Protein AF-A0A914MGP7-F1 (afdb_monomer_lite)

Secondary structure (DSSP, 8-state):
-TTTTTTTHHHH----GGG---HHHHHHHHHHHHHHHHTTS-HHHHHHHHHHHHHHHHT-SHHHHHHHHHHHHHHHHHHTT--

Organism: Meloidogyne incognita (NCBI:txid6306)

InterPro domains:
  IPR006674 HD domain [PF13023] (1-78)
  IPR039356 5'-deoxynucleotidase YfbR/HDDC2 [PTHR11845] (1-73)

Sequence (83 aa):
MALVHDIGEAIIGDITPNCGVSVEKKYIIEKQAVEQISTYVPASIGENWTQLWLEYAEACTPEAKAVKQLDKLARFFGSSIKL

Foldseek 3Di:
DLVLQCVLCVPVNDDDVVNVADPVRVVVSSLVSLLVVLVVDPVVVSVVSSVVNVCLSVVPDPVSVVSVVVVVVVVVVVVVPPD

pLDDT: mean 89.05, std 11.97, range [36.19, 97.44]

Radius of gyration: 13.41 Å; chains: 1; bounding box: 41×28×28 Å

Structure (mmCIF, N/CA/C/O backbone):
data_AF-A0A914MGP7-F1
#
_entry.id   AF-A0A914MGP7-F1
#
loop_
_atom_site.group_PDB
_atom_site.id
_atom_site.type_symbol
_atom_site.label_atom_id
_atom_site.label_alt_id
_atom_site.label_comp_id
_atom_site.label_asym_id
_atom_site.label_entity_id
_atom_site.label_seq_id
_atom_site.pdbx_PDB_ins_code
_atom_site.Cartn_x
_atom_site.Cartn_y
_atom_site.Cartn_z
_atom_site.occupancy
_atom_site.B_iso_or_equiv
_atom_site.auth_seq_id
_atom_site.auth_comp_id
_atom_site.auth_asym_id
_atom_site.auth_atom_id
_atom_site.pdbx_PDB_model_num
ATOM 1 N N . MET A 1 1 ? -0.674 4.470 -7.651 1.00 83.56 1 MET A N 1
ATOM 2 C CA . MET A 1 1 ? -1.133 4.669 -6.260 1.00 83.56 1 MET A CA 1
ATOM 3 C C . MET A 1 1 ? -2.591 4.271 -6.058 1.00 83.56 1 MET A C 1
ATOM 5 O O . MET A 1 1 ? -2.813 3.261 -5.417 1.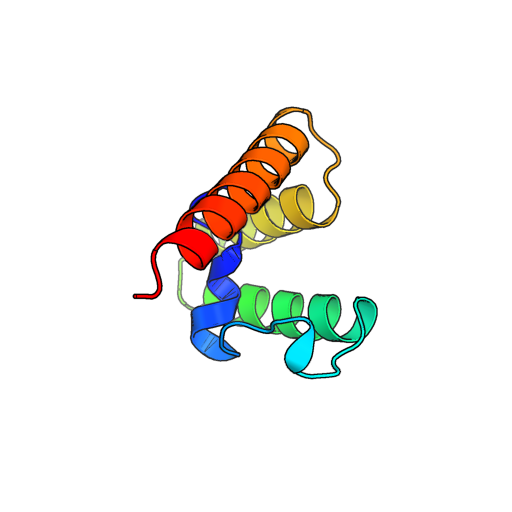00 83.56 1 MET A O 1
ATOM 9 N N . ALA A 1 2 ? -3.572 4.952 -6.666 1.00 88.25 2 ALA A N 1
ATOM 10 C CA . ALA A 1 2 ? -4.995 4.589 -6.530 1.00 88.25 2 ALA A CA 1
ATOM 11 C C . ALA A 1 2 ? -5.318 3.129 -6.921 1.00 88.25 2 ALA A C 1
ATOM 13 O O . ALA A 1 2 ? -6.190 2.516 -6.331 1.00 88.25 2 ALA A O 1
ATOM 14 N N . LEU A 1 3 ? -4.581 2.539 -7.865 1.00 89.00 3 LEU A N 1
ATOM 15 C CA . LEU A 1 3 ? -4.762 1.130 -8.245 1.00 89.00 3 LEU A CA 1
ATOM 16 C C . LEU A 1 3 ? -4.090 0.126 -7.296 1.00 89.00 3 LEU A C 1
ATOM 18 O O . LEU A 1 3 ? -4.457 -1.039 -7.295 1.00 89.00 3 LEU A O 1
ATOM 22 N N . VAL A 1 4 ? -3.079 0.559 -6.540 1.00 91.94 4 VAL A N 1
ATOM 23 C CA . VAL A 1 4 ? -2.219 -0.337 -5.743 1.00 91.94 4 VAL A CA 1
ATOM 24 C C . VAL A 1 4 ? -2.397 -0.154 -4.237 1.00 91.94 4 VAL A C 1
ATOM 26 O O . VAL A 1 4 ? -1.874 -0.949 -3.471 1.00 91.94 4 VAL A O 1
ATOM 29 N N . HIS A 1 5 ? -3.117 0.882 -3.798 1.00 91.00 5 HIS A N 1
ATOM 30 C CA . HIS A 1 5 ? -3.243 1.211 -2.378 1.00 91.00 5 HIS A CA 1
ATOM 31 C C . HIS A 1 5 ? -3.927 0.112 -1.549 1.00 91.00 5 HIS A C 1
ATOM 33 O O . HIS A 1 5 ? -3.468 -0.163 -0.445 1.00 91.00 5 HIS A O 1
ATOM 39 N N . ASP A 1 6 ? -4.910 -0.576 -2.136 1.00 92.00 6 ASP A N 1
ATOM 40 C CA . ASP A 1 6 ? -5.640 -1.691 -1.516 1.00 92.00 6 ASP A CA 1
ATOM 41 C C . ASP A 1 6 ? -5.195 -3.063 -2.064 1.00 92.00 6 ASP A C 1
ATOM 43 O O . ASP A 1 6 ? -5.856 -4.076 -1.854 1.00 92.00 6 ASP A O 1
ATOM 47 N N . ILE A 1 7 ? -4.057 -3.155 -2.770 1.00 93.38 7 ILE A N 1
ATOM 48 C CA . ILE A 1 7 ? -3.640 -4.423 -3.401 1.00 93.38 7 ILE A CA 1
ATOM 49 C C . ILE A 1 7 ? -3.437 -5.547 -2.372 1.00 93.38 7 ILE A C 1
ATOM 51 O O . ILE A 1 7 ? -3.733 -6.704 -2.659 1.00 93.38 7 ILE A O 1
ATOM 55 N N . GLY A 1 8 ? -3.000 -5.203 -1.154 1.00 91.94 8 GLY A N 1
ATOM 56 C CA . GLY A 1 8 ? -2.827 -6.149 -0.050 1.00 91.94 8 GLY A CA 1
ATOM 57 C C . GLY A 1 8 ? -4.130 -6.820 0.402 1.00 91.94 8 GLY A C 1
ATOM 58 O O . GLY A 1 8 ? -4.087 -7.963 0.864 1.00 91.94 8 GLY A O 1
ATOM 59 N N . GLU A 1 9 ? -5.290 -6.184 0.203 1.00 93.31 9 GLU A N 1
ATOM 60 C CA . GLU A 1 9 ? -6.602 -6.742 0.568 1.00 93.31 9 GLU A CA 1
ATOM 61 C C . GLU A 1 9 ? -6.916 -8.039 -0.190 1.00 93.31 9 GLU A C 1
ATOM 63 O O . GLU A 1 9 ? -7.682 -8.869 0.295 1.00 93.31 9 GLU A O 1
ATOM 68 N N . ALA A 1 10 ? -6.264 -8.283 -1.332 1.00 92.75 10 ALA A N 1
ATOM 69 C CA . ALA A 1 10 ? 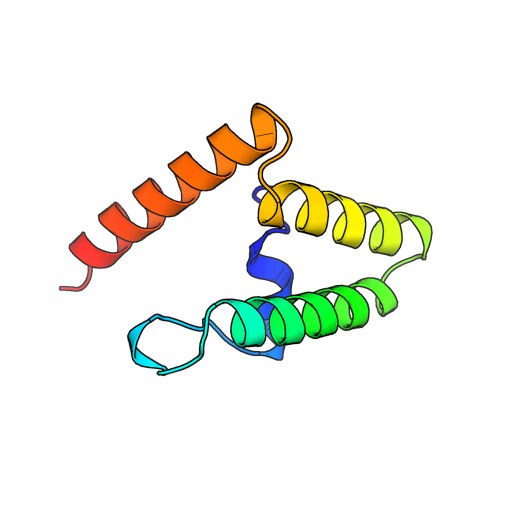-6.369 -9.553 -2.045 1.00 92.75 10 ALA A CA 1
ATOM 70 C C . ALA A 1 10 ? -5.876 -10.759 -1.218 1.00 92.75 10 ALA A C 1
ATOM 72 O O . ALA A 1 10 ? -6.303 -11.885 -1.472 1.00 92.75 10 ALA A O 1
ATOM 73 N N . ILE A 1 11 ? -4.989 -10.541 -0.238 1.00 92.81 11 ILE A N 1
ATOM 74 C CA . ILE A 1 11 ? -4.458 -11.588 0.651 1.00 92.81 11 ILE A CA 1
ATOM 75 C C . ILE A 1 11 ? -5.148 -11.568 2.018 1.00 92.81 11 ILE A C 1
ATOM 77 O O . ILE A 1 11 ? -5.498 -12.627 2.537 1.00 92.81 11 ILE A O 1
ATOM 81 N N . ILE A 1 12 ? -5.333 -10.385 2.614 1.00 92.56 12 ILE A N 1
ATOM 82 C CA . ILE A 1 12 ? -5.802 -10.247 4.009 1.00 92.56 12 ILE A CA 1
ATOM 83 C C . ILE A 1 12 ? -7.283 -9.859 4.145 1.00 92.56 12 ILE A C 1
ATOM 85 O O . ILE A 1 12 ? -7.812 -9.886 5.257 1.00 92.56 12 ILE A O 1
ATOM 89 N N . GLY A 1 13 ? -7.956 -9.533 3.039 1.00 90.81 13 GLY A N 1
ATOM 90 C CA . GLY A 1 13 ? -9.311 -8.976 3.018 1.00 90.81 13 GLY A CA 1
ATOM 91 C C . GLY A 1 13 ? -9.377 -7.490 3.397 1.00 90.81 13 GLY A C 1
ATOM 92 O O . GLY A 1 13 ? -8.395 -6.906 3.849 1.00 90.81 13 GLY A O 1
ATOM 93 N N . ASP A 1 14 ? -10.557 -6.887 3.227 1.00 90.12 14 ASP A N 1
ATOM 94 C CA . ASP A 1 14 ? -10.843 -5.502 3.638 1.00 90.12 14 ASP A CA 1
ATOM 95 C C . ASP A 1 14 ? -10.957 -5.410 5.171 1.00 90.12 14 ASP A C 1
ATOM 97 O O . ASP A 1 14 ? -11.907 -5.912 5.790 1.00 90.12 14 ASP A O 1
ATOM 101 N N . ILE A 1 15 ? -9.960 -4.781 5.800 1.00 88.38 15 ILE A N 1
ATOM 102 C CA . ILE A 1 15 ? -9.904 -4.588 7.252 1.00 88.38 15 ILE A CA 1
ATOM 103 C C . ILE A 1 15 ? -10.538 -3.250 7.613 1.00 88.38 15 ILE A C 1
ATOM 105 O O . ILE A 1 15 ? -9.913 -2.184 7.580 1.00 88.38 15 ILE A O 1
ATOM 109 N N . THR A 1 16 ? -11.784 -3.335 8.060 1.00 85.69 16 THR A N 1
ATOM 110 C CA . THR A 1 16 ? -12.574 -2.181 8.491 1.00 85.69 16 THR A CA 1
ATOM 111 C C . THR A 1 16 ? -12.383 -1.879 9.986 1.00 85.69 16 THR A C 1
ATOM 113 O O . THR A 1 16 ? -11.950 -2.747 10.752 1.00 85.69 16 THR A O 1
ATOM 116 N N . PRO A 1 17 ? -12.765 -0.678 10.467 1.00 82.38 17 PRO A N 1
ATOM 117 C CA . PRO A 1 17 ? -12.726 -0.352 11.898 1.00 82.38 17 PRO A CA 1
ATOM 118 C C . PRO A 1 17 ? -13.506 -1.334 12.791 1.00 82.38 17 PRO A C 1
ATOM 120 O O . PRO A 1 17 ? -13.176 -1.505 13.963 1.00 82.38 17 PRO A O 1
ATOM 123 N N . ASN A 1 18 ? -14.504 -2.028 12.235 1.00 86.44 18 ASN A N 1
ATOM 124 C CA . ASN A 1 18 ? -15.331 -3.000 12.953 1.00 86.44 18 ASN A CA 1
ATOM 125 C C . ASN A 1 18 ? -14.586 -4.313 13.249 1.00 86.44 18 ASN A C 1
ATOM 127 O O . ASN A 1 18 ? -15.045 -5.103 14.070 1.00 86.44 18 ASN A O 1
ATOM 131 N N . CYS A 1 19 ? -13.438 -4.548 12.608 1.00 86.31 19 CYS A N 1
ATOM 132 C CA . CYS A 1 19 ? -12.616 -5.739 12.814 1.00 86.31 19 CYS A CA 1
ATOM 133 C C . CYS A 1 19 ? -11.801 -5.694 14.122 1.00 86.31 19 CYS A C 1
ATOM 135 O O . CYS A 1 19 ? -11.158 -6.683 14.466 1.00 86.31 19 CYS A O 1
ATOM 137 N N . GLY A 1 20 ? -11.785 -4.565 14.847 1.00 90.06 20 GLY A N 1
ATOM 138 C CA . GLY A 1 20 ? -11.061 -4.434 16.121 1.00 90.06 20 GLY A CA 1
ATOM 139 C C . GLY A 1 20 ? -9.532 -4.490 15.991 1.00 90.06 20 GLY A C 1
ATOM 140 O O . GLY A 1 20 ? -8.833 -4.771 16.964 1.00 90.06 20 GLY A O 1
ATOM 141 N N . VAL A 1 21 ? -9.000 -4.251 14.790 1.00 91.38 21 VAL A N 1
ATOM 142 C CA . VAL A 1 21 ? -7.559 -4.233 14.504 1.00 91.38 21 VAL A CA 1
ATOM 143 C C . VAL A 1 21 ? -7.019 -2.820 14.732 1.00 91.38 21 VAL A C 1
ATOM 145 O O . VAL A 1 21 ? -7.597 -1.851 14.243 1.00 91.38 21 VAL A O 1
ATOM 148 N N . SER A 1 22 ? -5.914 -2.688 15.475 1.00 93.12 22 SER A N 1
ATOM 149 C CA . SER A 1 22 ? -5.265 -1.384 15.675 1.00 93.12 22 SER A CA 1
ATOM 150 C C . SER A 1 22 ? -4.671 -0.857 14.366 1.00 93.12 22 SER A C 1
ATOM 152 O O . SER A 1 22 ? -4.345 -1.633 13.466 1.00 93.12 22 SER A O 1
ATOM 154 N N . VAL A 1 23 ? -4.489 0.460 14.261 1.00 88.75 23 VAL A N 1
ATOM 155 C CA . VAL A 1 23 ? -3.933 1.093 13.052 1.00 88.75 23 VAL A CA 1
ATOM 156 C C . VAL A 1 23 ? -2.526 0.568 12.753 1.00 88.75 23 VAL A C 1
ATOM 158 O O . VAL A 1 23 ? -2.201 0.283 11.603 1.00 88.75 23 VAL A O 1
ATOM 161 N N . GLU A 1 24 ? -1.710 0.367 13.785 1.00 92.56 24 GLU A N 1
ATOM 162 C CA . GLU A 1 24 ? -0.341 -0.141 13.669 1.00 92.56 24 GLU A CA 1
ATOM 163 C C . GLU A 1 24 ? -0.339 -1.589 13.183 1.00 92.56 24 GLU A C 1
ATOM 165 O O . GLU A 1 24 ? 0.425 -1.955 12.291 1.00 92.56 24 GLU A O 1
ATOM 170 N N . LYS A 1 25 ? -1.229 -2.420 13.740 1.00 93.56 25 LYS A N 1
ATOM 171 C CA . LYS A 1 25 ? -1.359 -3.812 13.317 1.00 93.56 25 LYS A CA 1
ATOM 172 C C . LYS A 1 25 ? -1.862 -3.903 11.879 1.00 93.56 25 LYS A C 1
ATOM 174 O O . LYS A 1 25 ? -1.315 -4.708 11.133 1.00 93.56 25 LYS A O 1
ATOM 179 N N . LYS A 1 26 ? -2.836 -3.066 11.493 1.00 92.12 26 LYS A N 1
ATOM 180 C CA . LYS A 1 26 ? -3.341 -2.942 10.114 1.00 92.12 26 LYS A CA 1
ATOM 181 C C . LYS A 1 26 ? -2.211 -2.587 9.148 1.00 92.12 26 LYS A C 1
ATOM 183 O O . LYS A 1 26 ? -2.029 -3.277 8.155 1.00 92.12 26 LYS A O 1
ATOM 188 N N . TYR A 1 27 ? -1.389 -1.600 9.493 1.00 93.12 27 TYR A N 1
ATOM 189 C CA . TYR A 1 27 ? -0.237 -1.220 8.678 1.00 93.12 27 TYR A CA 1
ATOM 190 C C . TYR A 1 27 ? 0.754 -2.381 8.484 1.00 93.12 27 TYR A C 1
ATOM 192 O O . TYR A 1 27 ? 1.202 -2.625 7.367 1.00 93.12 27 TYR A O 1
ATOM 200 N N . ILE A 1 28 ? 1.088 -3.118 9.552 1.00 95.00 28 ILE A N 1
ATOM 201 C CA . ILE A 1 28 ? 2.049 -4.233 9.482 1.00 95.00 28 ILE A CA 1
ATOM 202 C C . ILE A 1 28 ? 1.540 -5.348 8.563 1.00 95.00 28 ILE A C 1
ATOM 204 O O . ILE A 1 28 ? 2.286 -5.814 7.703 1.00 95.00 28 ILE A O 1
ATOM 208 N N . ILE A 1 29 ? 0.286 -5.774 8.734 1.00 95.12 29 ILE A N 1
ATOM 209 C CA . ILE A 1 29 ? -0.282 -6.874 7.941 1.00 95.12 29 ILE A CA 1
ATOM 210 C C . ILE A 1 29 ? -0.519 -6.467 6.482 1.00 95.12 29 ILE A C 1
ATOM 212 O O . ILE A 1 29 ? -0.266 -7.272 5.590 1.00 95.12 29 ILE A O 1
ATOM 216 N N . GLU A 1 30 ? -0.919 -5.219 6.217 1.00 94.94 30 GLU A N 1
ATOM 217 C CA . GLU A 1 30 ? -1.027 -4.693 4.851 1.00 94.94 30 GLU A CA 1
ATOM 218 C C . GLU A 1 30 ? 0.334 -4.631 4.167 1.00 94.94 30 GLU A C 1
ATOM 220 O O . GLU A 1 30 ? 0.473 -5.092 3.037 1.00 94.94 30 GLU A O 1
ATOM 225 N N . LYS A 1 31 ? 1.359 -4.134 4.867 1.00 95.12 31 LYS A N 1
ATOM 226 C CA . LYS A 1 31 ? 2.722 -4.085 4.337 1.00 95.12 31 LYS A CA 1
ATOM 227 C C . LYS A 1 31 ? 3.224 -5.479 3.961 1.00 95.12 31 LYS A C 1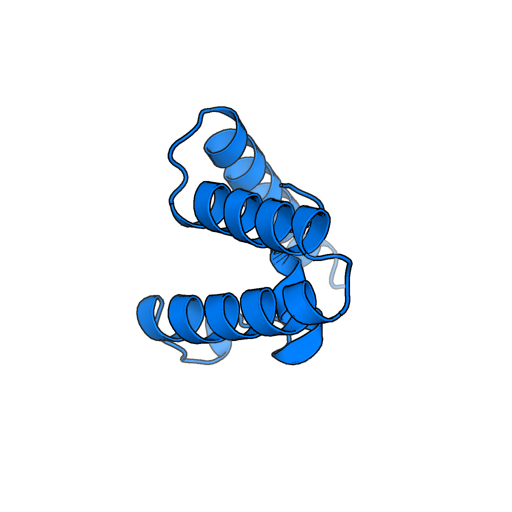
ATOM 229 O O . LYS A 1 31 ? 3.733 -5.660 2.860 1.00 95.12 31 LYS A O 1
ATOM 234 N N . GLN A 1 32 ? 3.039 -6.463 4.842 1.00 96.44 32 GLN A N 1
ATOM 235 C CA . GLN A 1 32 ? 3.418 -7.854 4.572 1.00 96.44 32 GLN A CA 1
ATOM 236 C C . GLN A 1 32 ? 2.673 -8.428 3.360 1.00 96.44 32 GLN A C 1
ATOM 238 O O . GLN A 1 32 ? 3.276 -9.109 2.533 1.00 96.44 32 GLN A O 1
ATOM 243 N N . ALA A 1 33 ? 1.379 -8.127 3.224 1.00 96.25 33 ALA A N 1
ATOM 244 C CA . ALA A 1 33 ? 0.578 -8.565 2.086 1.00 96.25 33 ALA A CA 1
ATOM 245 C C . ALA A 1 33 ? 1.054 -7.940 0.765 1.00 96.25 33 ALA A C 1
ATOM 247 O O . ALA A 1 33 ? 1.170 -8.639 -0.242 1.00 96.25 33 ALA A O 1
ATOM 248 N N . VAL A 1 34 ? 1.374 -6.644 0.765 1.00 96.06 34 VAL A N 1
ATOM 249 C CA . VAL A 1 34 ? 1.920 -5.942 -0.407 1.00 96.06 34 VAL A CA 1
ATOM 250 C C . VAL A 1 34 ? 3.288 -6.500 -0.781 1.00 96.06 34 VAL A C 1
ATOM 252 O O . VAL A 1 34 ? 3.502 -6.826 -1.944 1.00 96.06 34 VAL A O 1
ATOM 255 N N . GLU A 1 35 ? 4.188 -6.680 0.189 1.00 95.19 35 GLU A N 1
ATOM 256 C CA . GLU A 1 35 ? 5.504 -7.290 -0.037 1.00 95.19 35 GLU A CA 1
ATOM 257 C C . GLU A 1 35 ? 5.371 -8.692 -0.640 1.00 95.19 35 GLU A C 1
ATOM 259 O O . GLU A 1 35 ? 6.067 -9.006 -1.604 1.00 95.19 35 GLU A O 1
ATOM 264 N N . GLN A 1 36 ? 4.436 -9.504 -0.138 1.00 96.06 36 GLN A N 1
ATOM 265 C CA . GLN A 1 36 ? 4.141 -10.823 -0.691 1.00 96.06 36 GLN A CA 1
ATOM 266 C C . GLN A 1 36 ? 3.642 -10.737 -2.140 1.00 96.06 36 GLN A C 1
ATOM 268 O O . GLN A 1 36 ? 4.174 -11.438 -3.002 1.00 96.06 36 GLN A O 1
ATOM 273 N N . ILE A 1 37 ? 2.657 -9.883 -2.436 1.00 95.31 37 ILE A N 1
ATOM 274 C CA . ILE A 1 37 ? 2.108 -9.736 -3.796 1.00 95.31 37 ILE A CA 1
ATOM 275 C C . ILE A 1 37 ? 3.174 -9.243 -4.776 1.00 95.31 37 ILE A C 1
ATOM 277 O O . ILE A 1 37 ? 3.249 -9.728 -5.907 1.00 95.31 37 ILE A O 1
ATOM 281 N N . SER A 1 38 ? 4.037 -8.332 -4.333 1.00 95.19 38 SER A N 1
ATOM 282 C CA . SER A 1 38 ? 5.149 -7.811 -5.123 1.00 95.19 38 SER A CA 1
ATOM 283 C C . SER A 1 38 ? 6.144 -8.899 -5.551 1.00 95.19 38 SER A C 1
ATOM 285 O O . SER A 1 38 ? 6.839 -8.711 -6.547 1.00 95.19 38 SER A O 1
ATOM 287 N N . THR A 1 39 ? 6.191 -10.058 -4.876 1.00 96.00 39 THR A N 1
ATOM 288 C CA . THR A 1 39 ? 7.037 -11.196 -5.296 1.00 96.00 39 THR A CA 1
ATOM 289 C C . THR A 1 39 ? 6.501 -11.964 -6.507 1.00 96.00 39 THR A C 1
ATOM 291 O O . THR A 1 39 ? 7.258 -12.692 -7.148 1.00 96.00 39 THR A O 1
ATOM 294 N N . TYR A 1 40 ? 5.217 -11.811 -6.850 1.00 95.12 40 TYR A N 1
ATOM 295 C CA . TYR A 1 40 ? 4.596 -12.526 -7.974 1.00 95.12 40 TYR A CA 1
ATOM 296 C C . TYR A 1 40 ? 4.851 -11.871 -9.336 1.00 95.12 40 TYR A C 1
ATOM 298 O O . TYR A 1 40 ? 4.534 -12.451 -10.374 1.00 95.12 40 TYR A O 1
ATOM 306 N N . VAL A 1 41 ? 5.415 -10.665 -9.344 1.00 94.50 41 VAL A N 1
ATOM 307 C CA . VAL A 1 41 ? 5.727 -9.887 -10.545 1.00 94.50 41 VAL A CA 1
ATOM 308 C C . VAL A 1 41 ? 7.242 -9.707 -10.686 1.00 94.50 41 VAL A C 1
ATOM 310 O O . VAL A 1 41 ? 7.984 -9.926 -9.728 1.00 94.50 41 VAL A O 1
ATOM 313 N N . PRO A 1 42 ? 7.747 -9.309 -11.869 1.00 97.44 42 PRO A N 1
ATOM 314 C CA . PRO A 1 42 ? 9.149 -8.935 -12.022 1.00 97.44 42 PRO A CA 1
ATOM 315 C C . PRO A 1 42 ? 9.595 -7.928 -10.954 1.00 97.44 42 PRO A C 1
ATOM 317 O O . PRO A 1 42 ? 8.853 -6.997 -10.641 1.00 97.44 42 PRO A O 1
ATOM 320 N N . ALA A 1 43 ? 10.820 -8.089 -10.443 1.00 93.69 43 ALA A N 1
ATOM 321 C CA . ALA A 1 43 ? 11.333 -7.330 -9.298 1.00 93.69 43 ALA A CA 1
ATOM 322 C C . ALA A 1 43 ? 11.167 -5.808 -9.443 1.00 93.69 43 ALA A C 1
ATOM 324 O O . ALA A 1 43 ? 10.722 -5.151 -8.511 1.00 93.69 43 ALA A O 1
ATOM 325 N N . SER A 1 44 ? 11.412 -5.254 -10.635 1.00 95.62 44 SER A N 1
ATOM 326 C CA . SER A 1 44 ? 11.238 -3.819 -10.899 1.00 95.62 44 SER A CA 1
ATOM 327 C C . SER A 1 44 ? 9.794 -3.331 -10.732 1.00 95.62 44 SER A C 1
ATOM 329 O O . SER A 1 44 ? 9.566 -2.204 -10.298 1.00 95.62 44 SER A O 1
ATOM 331 N N . ILE A 1 45 ? 8.810 -4.170 -11.067 1.00 95.00 45 ILE A N 1
ATOM 332 C CA . ILE A 1 45 ? 7.384 -3.865 -10.904 1.00 95.00 45 ILE A CA 1
ATOM 333 C C . ILE A 1 45 ? 6.996 -4.006 -9.433 1.00 95.00 45 ILE A C 1
ATOM 335 O O . ILE A 1 45 ? 6.339 -3.119 -8.893 1.00 95.00 45 ILE A O 1
ATOM 339 N N . GLY A 1 46 ? 7.437 -5.083 -8.779 1.00 95.81 46 GLY A N 1
ATOM 340 C CA . GLY A 1 46 ? 7.173 -5.321 -7.361 1.00 95.81 46 GLY A CA 1
ATOM 341 C C . GLY A 1 46 ? 7.741 -4.214 -6.471 1.00 95.81 46 GLY A C 1
ATOM 342 O O . GLY A 1 46 ? 7.043 -3.690 -5.606 1.00 95.81 46 GLY A O 1
ATOM 343 N N . GLU A 1 47 ? 8.975 -3.781 -6.730 1.00 96.00 47 GLU A N 1
ATOM 344 C CA . GLU A 1 47 ? 9.595 -2.643 -6.043 1.00 96.00 47 GLU A CA 1
ATOM 345 C C . GLU A 1 47 ? 8.790 -1.355 -6.243 1.00 96.00 47 GLU A C 1
ATOM 347 O O . GLU A 1 47 ? 8.527 -0.636 -5.276 1.00 96.00 47 GLU A O 1
ATOM 352 N N . ASN A 1 48 ? 8.334 -1.088 -7.472 1.00 96.19 48 ASN A N 1
ATOM 353 C CA . ASN A 1 48 ? 7.506 0.078 -7.764 1.00 96.19 48 ASN A CA 1
ATOM 354 C C . ASN A 1 48 ? 6.167 0.045 -7.009 1.00 96.19 48 ASN A C 1
ATOM 356 O O . ASN A 1 48 ? 5.739 1.066 -6.471 1.00 96.19 48 ASN A O 1
ATOM 360 N N . TRP A 1 49 ? 5.513 -1.116 -6.927 1.00 95.69 49 TRP A N 1
ATOM 361 C CA . TRP A 1 49 ? 4.258 -1.275 -6.187 1.00 95.69 49 TRP A CA 1
ATOM 362 C C . TRP A 1 49 ? 4.444 -1.033 -4.695 1.00 95.69 49 TRP A C 1
ATOM 364 O O . TRP A 1 49 ? 3.689 -0.256 -4.108 1.00 95.69 49 TRP A O 1
ATOM 374 N N . THR A 1 50 ? 5.477 -1.630 -4.103 1.00 95.25 50 THR A N 1
ATOM 375 C CA . THR A 1 50 ? 5.801 -1.442 -2.686 1.00 95.25 50 THR A CA 1
ATOM 376 C C . THR A 1 50 ? 6.109 0.026 -2.376 1.00 95.25 50 THR A C 1
ATOM 378 O O . THR A 1 50 ? 5.615 0.555 -1.381 1.00 95.25 50 THR A O 1
ATOM 381 N N . GLN A 1 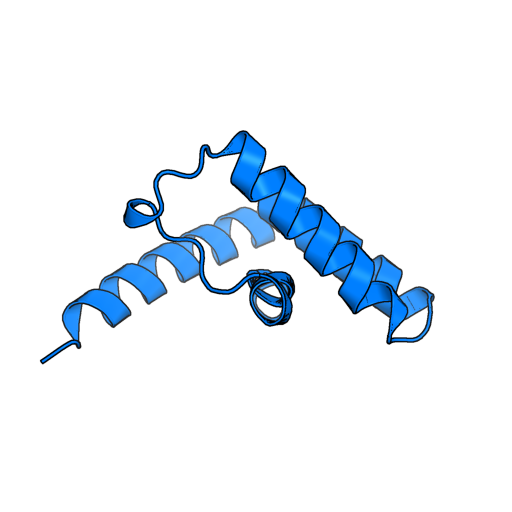51 ? 6.856 0.720 -3.242 1.00 95.19 51 GLN A N 1
ATOM 382 C CA . GLN A 1 51 ? 7.134 2.154 -3.086 1.00 95.19 51 GLN A CA 1
ATOM 383 C C . GLN A 1 51 ? 5.867 3.011 -3.183 1.00 95.19 51 GLN A C 1
ATOM 385 O O . GLN A 1 51 ? 5.634 3.854 -2.319 1.00 95.19 51 GLN A O 1
ATOM 390 N N . LEU A 1 52 ? 5.020 2.775 -4.189 1.00 95.38 52 LEU A N 1
ATOM 391 C CA . LEU A 1 52 ? 3.759 3.505 -4.357 1.00 95.38 52 LEU A CA 1
ATOM 392 C C . LEU A 1 52 ? 2.795 3.278 -3.188 1.00 95.38 52 LEU A C 1
ATOM 394 O O . LEU A 1 52 ? 2.068 4.197 -2.804 1.00 95.38 52 LEU A O 1
ATOM 398 N N . TRP A 1 53 ? 2.759 2.061 -2.643 1.00 95.56 53 TRP A N 1
ATOM 399 C CA . TRP A 1 53 ? 1.962 1.752 -1.461 1.00 95.56 53 TRP A CA 1
ATOM 400 C C . TRP A 1 53 ? 2.503 2.473 -0.221 1.00 95.56 53 TRP A C 1
ATOM 402 O O . TRP A 1 53 ? 1.729 3.079 0.517 1.00 95.56 53 TRP A O 1
ATOM 412 N N . LEU A 1 54 ? 3.824 2.482 -0.022 1.00 94.75 54 LEU A N 1
ATOM 413 C CA . LEU A 1 54 ? 4.452 3.190 1.095 1.00 94.75 54 LEU A CA 1
ATOM 414 C C . LEU A 1 54 ? 4.172 4.699 1.034 1.00 94.75 54 LEU A C 1
ATOM 416 O O . LEU A 1 54 ? 3.751 5.292 2.027 1.00 94.75 54 LEU A O 1
ATOM 420 N N . GLU A 1 55 ? 4.318 5.303 -0.145 1.00 94.94 55 GLU A N 1
ATOM 421 C CA . GLU A 1 55 ? 4.024 6.719 -0.380 1.00 94.94 55 GLU A CA 1
ATOM 422 C C . GLU A 1 55 ? 2.562 7.067 -0.038 1.00 94.94 55 GLU A C 1
ATOM 424 O O . GLU A 1 55 ? 2.285 8.091 0.596 1.00 94.94 55 GLU A O 1
ATOM 429 N N . TYR A 1 56 ? 1.621 6.185 -0.397 1.00 94.56 56 TYR A N 1
ATOM 430 C CA . TYR A 1 56 ? 0.210 6.307 -0.025 1.00 94.56 56 TYR A CA 1
ATOM 431 C C . TYR A 1 56 ? -0.020 6.194 1.488 1.00 94.56 56 TYR A C 1
ATOM 433 O O . TYR A 1 56 ? -0.743 7.005 2.093 1.00 94.56 56 TYR A O 1
ATOM 441 N N . ALA A 1 57 ? 0.586 5.179 2.108 1.00 91.38 57 ALA A N 1
ATOM 442 C CA . ALA A 1 57 ? 0.431 4.890 3.524 1.00 91.38 57 ALA A CA 1
ATOM 443 C C . ALA A 1 57 ? 0.903 6.079 4.374 1.00 91.38 57 ALA A C 1
ATOM 445 O O . ALA A 1 57 ? 0.160 6.540 5.249 1.00 91.38 57 ALA A O 1
ATOM 446 N N . GLU A 1 58 ? 2.064 6.644 4.041 1.00 92.75 58 GLU A N 1
ATOM 447 C CA . GLU A 1 58 ? 2.658 7.794 4.731 1.00 92.75 58 GLU A CA 1
ATOM 448 C C . GLU A 1 58 ? 2.022 9.140 4.342 1.00 92.75 58 GLU A C 1
ATOM 450 O O . GLU A 1 58 ? 2.086 10.099 5.110 1.00 92.75 58 GLU A O 1
ATOM 455 N N . ALA A 1 59 ? 1.350 9.221 3.187 1.00 92.00 59 ALA A N 1
ATOM 456 C CA . ALA A 1 59 ? 0.734 10.445 2.664 1.00 92.00 59 ALA A CA 1
ATOM 457 C C . ALA A 1 59 ? 1.717 11.631 2.554 1.00 92.00 59 ALA A C 1
ATOM 459 O O . ALA A 1 59 ? 1.373 12.782 2.848 1.00 92.00 59 ALA A O 1
ATOM 460 N N . CYS A 1 60 ? 2.946 11.345 2.120 1.00 88.44 60 CYS A N 1
ATOM 461 C CA . CYS A 1 60 ? 4.036 12.320 2.046 1.00 88.44 60 CYS A CA 1
ATOM 462 C C . CYS A 1 60 ? 3.897 13.297 0.865 1.00 88.44 60 CYS A C 1
ATOM 464 O O . CYS A 1 60 ? 4.259 14.468 0.994 1.00 88.44 60 CYS A O 1
ATOM 466 N N . THR A 1 61 ? 3.324 12.859 -0.258 1.00 93.12 61 THR A N 1
ATOM 467 C CA . THR A 1 61 ? 3.207 13.655 -1.491 1.00 93.12 61 THR A CA 1
ATOM 468 C C . THR A 1 61 ? 1.817 14.284 -1.667 1.00 93.12 61 THR A C 1
ATOM 470 O O . THR A 1 61 ? 0.834 13.816 -1.077 1.00 93.12 61 THR A O 1
ATOM 473 N N . PRO A 1 62 ? 1.693 15.372 -2.455 1.00 94.50 62 PRO A N 1
ATOM 474 C CA . PRO A 1 62 ? 0.394 15.929 -2.843 1.00 94.50 62 PRO A CA 1
ATOM 475 C C . PRO A 1 62 ? -0.522 14.892 -3.503 1.00 94.50 62 PRO A C 1
ATOM 477 O O . PRO A 1 62 ? -1.711 14.830 -3.187 1.00 94.50 62 PRO A O 1
ATOM 480 N N . GLU A 1 63 ? 0.039 14.042 -4.358 1.00 93.31 63 GLU A N 1
ATOM 481 C CA . GLU A 1 63 ? -0.646 12.952 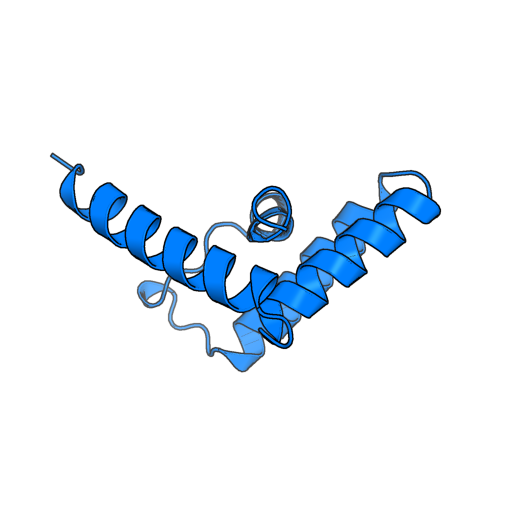-5.044 1.00 93.31 63 GLU A CA 1
ATOM 482 C C . GLU A 1 63 ? -1.190 11.936 -4.036 1.00 93.31 63 GLU A C 1
ATOM 484 O O . GLU A 1 63 ? -2.370 11.583 -4.099 1.00 93.31 63 GLU A O 1
ATOM 489 N N . ALA A 1 64 ? -0.386 11.532 -3.046 1.00 93.69 64 ALA A N 1
ATOM 490 C CA . ALA A 1 64 ? -0.832 10.623 -1.994 1.00 93.69 64 ALA A CA 1
ATOM 491 C C . ALA A 1 64 ? -1.954 11.199 -1.141 1.00 93.69 64 ALA A C 1
ATOM 493 O O . ALA A 1 64 ? -2.940 10.514 -0.856 1.00 93.69 64 ALA A O 1
ATOM 494 N N . LYS A 1 65 ? -1.857 12.478 -0.779 1.00 94.12 65 LYS A N 1
ATOM 495 C CA . LYS A 1 65 ? -2.920 13.170 -0.039 1.00 94.12 65 LYS A CA 1
ATOM 496 C C . LYS A 1 65 ? -4.210 13.240 -0.854 1.00 94.12 65 LYS A C 1
ATOM 498 O O . LYS A 1 65 ? -5.275 12.969 -0.301 1.00 94.12 65 LYS A O 1
ATOM 503 N N . ALA A 1 66 ? -4.114 13.543 -2.149 1.00 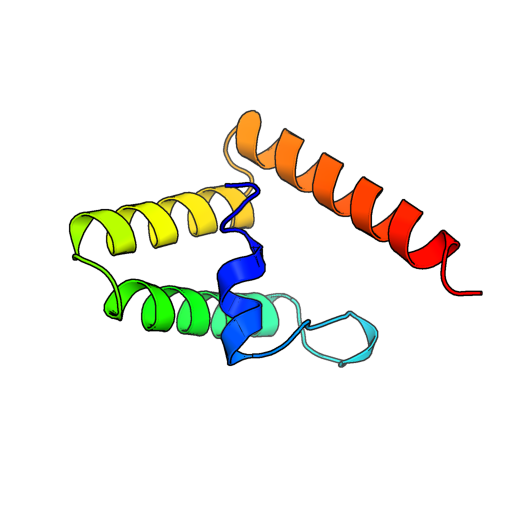94.25 66 ALA A N 1
ATOM 504 C CA . ALA A 1 66 ? -5.263 13.593 -3.048 1.00 94.25 66 ALA A CA 1
ATOM 505 C C . ALA A 1 66 ? -5.934 12.218 -3.184 1.00 94.25 66 ALA A C 1
ATOM 507 O O . ALA A 1 66 ? -7.142 12.103 -2.980 1.00 94.25 66 ALA A O 1
ATOM 508 N N . VAL A 1 67 ? -5.167 11.152 -3.437 1.00 92.88 67 VAL A N 1
ATOM 509 C CA . VAL A 1 67 ? -5.708 9.783 -3.538 1.00 92.88 67 VAL A CA 1
ATOM 510 C C . VAL A 1 67 ? -6.368 9.352 -2.226 1.00 92.88 67 VAL A C 1
ATOM 512 O O . VAL A 1 67 ? -7.457 8.792 -2.252 1.00 92.88 67 VAL A O 1
ATOM 515 N N . LYS A 1 68 ? -5.784 9.685 -1.071 1.00 92.19 68 LYS A N 1
ATOM 516 C CA . LYS A 1 68 ? -6.346 9.349 0.250 1.00 92.19 68 LYS A CA 1
ATOM 517 C C . LYS A 1 68 ? -7.642 10.102 0.555 1.00 92.19 68 LYS A C 1
ATOM 519 O O . LYS A 1 68 ? -8.505 9.599 1.272 1.00 92.19 68 LYS A O 1
ATOM 524 N N . GLN A 1 69 ? -7.797 11.317 0.029 1.00 92.50 69 GLN A N 1
ATOM 525 C CA . GLN A 1 69 ? -9.065 12.049 0.085 1.00 92.50 69 GLN A CA 1
ATOM 526 C C . GLN A 1 69 ? -10.114 11.422 -0.839 1.00 92.50 69 GLN A C 1
ATOM 528 O O . GLN A 1 69 ? -11.257 11.249 -0.417 1.00 92.50 69 GLN A O 1
ATOM 533 N N . LEU A 1 70 ? -9.727 11.042 -2.060 1.00 92.19 70 LEU A N 1
ATOM 534 C CA . LEU A 1 70 ? -10.613 10.363 -3.009 1.00 92.19 70 LEU A CA 1
ATOM 535 C C . LEU A 1 70 ? -11.094 9.007 -2.478 1.00 92.19 70 LEU A C 1
ATOM 537 O O . LEU A 1 70 ? -12.283 8.727 -2.563 1.00 92.19 70 LEU A O 1
ATOM 541 N N . ASP A 1 71 ? -10.215 8.215 -1.866 1.00 89.62 71 ASP A N 1
ATOM 542 C CA . ASP A 1 71 ? -10.552 6.942 -1.219 1.00 89.62 71 ASP A CA 1
ATOM 543 C C . ASP A 1 71 ? -11.590 7.136 -0.092 1.00 89.62 71 ASP A C 1
ATOM 545 O O . ASP A 1 71 ? -12.630 6.478 -0.050 1.00 89.62 71 ASP A O 1
ATOM 549 N N . LYS A 1 72 ? -11.407 8.144 0.773 1.00 87.56 72 LYS A N 1
ATOM 550 C CA . LYS A 1 72 ? -12.409 8.492 1.801 1.00 87.56 72 LYS A CA 1
ATOM 551 C C . LYS A 1 72 ? -13.766 8.868 1.207 1.00 87.56 72 LYS A C 1
ATOM 553 O O . LYS A 1 72 ? -14.792 8.442 1.736 1.00 87.56 72 LYS A O 1
ATOM 558 N N . LEU A 1 73 ? -13.779 9.660 0.133 1.00 88.75 73 LEU A N 1
ATOM 559 C CA . LEU A 1 73 ? -15.012 10.007 -0.577 1.00 88.75 73 LEU A CA 1
ATOM 560 C C . LEU A 1 73 ? -15.656 8.760 -1.190 1.00 88.75 73 LEU A C 1
ATOM 562 O O . LEU A 1 73 ? -16.856 8.558 -1.024 1.00 88.75 73 LEU A O 1
ATOM 566 N N . ALA A 1 74 ? -14.871 7.897 -1.835 1.00 82.69 74 ALA A N 1
ATOM 567 C CA . ALA A 1 74 ? -15.347 6.649 -2.419 1.00 82.69 74 ALA A CA 1
ATOM 568 C C . ALA A 1 74 ? -15.980 5.736 -1.359 1.00 82.69 74 ALA A C 1
ATOM 570 O O . ALA A 1 74 ? -17.093 5.256 -1.568 1.00 82.69 74 ALA A O 1
ATOM 571 N N . ARG A 1 75 ? -15.349 5.572 -0.186 1.00 80.88 75 ARG A N 1
ATOM 572 C CA . ARG A 1 75 ? -15.942 4.823 0.936 1.00 80.88 75 ARG A CA 1
ATOM 573 C C . ARG A 1 75 ? -17.228 5.467 1.458 1.00 80.88 75 ARG A C 1
ATOM 575 O O . ARG A 1 75 ? -18.175 4.747 1.758 1.00 80.88 75 ARG A O 1
ATOM 582 N N . PHE A 1 76 ? -17.289 6.797 1.545 1.00 80.38 76 PHE A N 1
ATOM 583 C CA . PHE A 1 76 ? -18.496 7.520 1.966 1.00 80.38 76 PHE A CA 1
ATOM 584 C C . PHE A 1 76 ? -19.671 7.330 0.990 1.00 80.38 76 PHE A C 1
ATOM 586 O O . PHE A 1 76 ? -20.802 7.071 1.406 1.00 80.38 76 PHE A O 1
ATOM 593 N N . PHE A 1 77 ? -19.416 7.419 -0.315 1.00 78.88 77 PHE A N 1
ATOM 594 C CA . PHE A 1 77 ? -20.447 7.170 -1.324 1.00 78.88 77 PHE A CA 1
ATOM 595 C C . PHE A 1 77 ? -20.822 5.685 -1.398 1.00 78.88 77 PHE A C 1
ATOM 597 O O . PHE A 1 77 ? -22.002 5.360 -1.501 1.00 78.88 77 PHE A O 1
ATOM 604 N N . GLY A 1 78 ? -19.852 4.778 -1.274 1.00 66.50 78 GLY A N 1
ATOM 605 C CA . GLY A 1 78 ? -20.081 3.332 -1.280 1.00 66.50 78 GLY A CA 1
ATOM 606 C C . GLY A 1 78 ? -20.882 2.830 -0.074 1.00 66.50 78 GLY A C 1
ATOM 607 O O . GLY A 1 78 ? -21.709 1.932 -0.222 1.00 66.50 78 GLY A O 1
ATOM 608 N N . SER A 1 79 ? -20.708 3.427 1.110 1.00 60.84 79 SER A N 1
ATOM 609 C CA . SER A 1 79 ? -21.518 3.100 2.293 1.00 60.84 79 SER A CA 1
ATOM 610 C C . SER A 1 79 ? -22.953 3.635 2.212 1.00 60.84 79 SER A C 1
ATOM 612 O O . SER A 1 79 ? -23.837 3.076 2.854 1.00 60.84 79 SER A O 1
ATOM 614 N N . SER A 1 80 ? -23.204 4.655 1.382 1.00 52.75 80 SER A N 1
ATOM 615 C CA . SER A 1 80 ? -24.530 5.256 1.176 1.00 52.75 80 SER A CA 1
ATOM 616 C C . SER A 1 80 ? -25.412 4.503 0.162 1.00 52.75 80 SER A C 1
ATOM 618 O O . SER A 1 80 ? -26.589 4.827 0.034 1.00 52.75 80 SER A O 1
ATOM 620 N N . ILE A 1 81 ? -24.875 3.502 -0.554 1.00 45.69 81 ILE A N 1
ATOM 621 C CA . ILE A 1 81 ? -25.583 2.733 -1.607 1.00 45.69 81 ILE A CA 1
ATOM 622 C C . ILE A 1 81 ? -25.806 1.256 -1.203 1.00 45.69 81 ILE A C 1
ATOM 624 O O . ILE A 1 81 ? -26.254 0.438 -2.001 1.00 45.69 81 ILE A O 1
ATOM 628 N N . LYS A 1 82 ? -25.571 0.884 0.062 1.00 36.19 82 LYS A N 1
ATOM 629 C CA . LYS A 1 82 ? -26.064 -0.400 0.591 1.00 36.19 82 LYS A CA 1
ATOM 630 C C . LYS A 1 82 ? -27.552 -0.266 0.960 1.00 36.19 82 LYS A C 1
ATOM 632 O O . LYS A 1 82 ? -27.871 -0.014 2.119 1.00 36.19 82 LYS A O 1
ATOM 637 N N . LEU A 1 83 ? -28.425 -0.365 -0.050 1.00 38.06 83 LEU A N 1
ATOM 638 C CA . LEU A 1 83 ? -29.846 -0.729 0.092 1.00 38.06 83 LEU A CA 1
ATOM 639 C C . LEU A 1 83 ? -29.983 -2.240 0.312 1.00 38.06 83 LEU A C 1
ATOM 641 O O . LEU A 1 83 ? -29.215 -2.990 -0.335 1.00 38.06 83 LEU A O 1
#